Protein AF-A0A2V5YXD9-F1 (afdb_monomer_lite)

Radius of gyration: 14.96 Å; chains: 1; bounding box: 47×25×30 Å

Sequence (69 aa):
MQVGVVDAKGVVQLRDVKVGRDFGIQSEILSGVTESDKVIVNPSDSLTTGTIVRVAATSSPSPSPTAKK

Structure (mmCIF, N/CA/C/O backbone):
data_AF-A0A2V5YXD9-F1
#
_entry.id   AF-A0A2V5YXD9-F1
#
loop_
_atom_site.group_PDB
_atom_site.id
_atom_site.type_symbol
_atom_site.label_atom_id
_atom_site.label_alt_id
_atom_site.label_comp_id
_atom_site.label_asym_id
_atom_site.label_entity_id
_atom_site.label_seq_id
_atom_site.pdbx_PDB_ins_code
_atom_site.Cartn_x
_atom_site.Cartn_y
_atom_site.Cartn_z
_atom_site.occupancy
_atom_site.B_iso_or_equiv
_atom_site.auth_seq_id
_atom_site.auth_comp_id
_atom_site.auth_asym_id
_atom_site.auth_atom_id
_atom_site.pdbx_PDB_model_num
ATOM 1 N N . MET A 1 1 ? -0.643 6.110 -12.101 1.00 78.44 1 MET A N 1
ATOM 2 C CA . MET A 1 1 ? -0.112 4.902 -11.435 1.00 78.44 1 MET A CA 1
ATOM 3 C C . MET A 1 1 ? -1.116 4.553 -10.360 1.00 78.44 1 MET A C 1
ATOM 5 O O . MET A 1 1 ? -1.579 5.471 -9.689 1.00 78.44 1 MET A O 1
ATOM 9 N N . GLN A 1 2 ? -1.491 3.287 -10.239 1.00 84.75 2 GLN A N 1
ATOM 10 C CA . GLN A 1 2 ? -2.526 2.867 -9.305 1.00 84.75 2 GLN A CA 1
ATOM 11 C C . GLN A 1 2 ? -1.924 1.915 -8.283 1.00 84.75 2 GLN A C 1
ATOM 13 O O . GLN A 1 2 ? -1.092 1.078 -8.629 1.00 84.75 2 GLN A O 1
ATOM 18 N N . VAL A 1 3 ? -2.346 2.054 -7.033 1.00 88.44 3 VAL A N 1
ATOM 19 C CA . VAL A 1 3 ? -1.941 1.161 -5.948 1.00 88.44 3 VAL A CA 1
ATOM 20 C C . VAL A 1 3 ? -3.176 0.533 -5.325 1.00 88.44 3 VAL A C 1
ATOM 22 O O . VAL A 1 3 ? -4.251 1.137 -5.284 1.00 88.44 3 VAL A O 1
ATOM 25 N N . GLY A 1 4 ? -3.028 -0.694 -4.836 1.00 90.19 4 GLY A N 1
ATOM 26 C CA . GLY A 1 4 ? -4.064 -1.323 -4.027 1.00 90.19 4 GLY A CA 1
ATOM 27 C C . GLY A 1 4 ? -3.955 -0.842 -2.587 1.00 90.19 4 GLY A C 1
ATOM 28 O O . GLY A 1 4 ? -2.872 -0.865 -2.020 1.00 90.19 4 GLY A O 1
ATOM 29 N N . VAL A 1 5 ? -5.055 -0.431 -1.971 1.00 90.75 5 VAL A N 1
ATOM 30 C CA . VAL A 1 5 ? -5.119 -0.108 -0.541 1.00 90.75 5 VAL A CA 1
ATOM 31 C C . VAL A 1 5 ? -6.015 -1.122 0.145 1.00 90.75 5 VAL A C 1
ATOM 33 O O . VAL A 1 5 ? -7.136 -1.353 -0.298 1.00 90.75 5 VAL A O 1
ATOM 36 N N . VAL A 1 6 ? -5.529 -1.745 1.210 1.00 90.31 6 VAL A N 1
ATOM 37 C CA . VAL A 1 6 ? -6.276 -2.747 1.969 1.00 90.31 6 VAL A CA 1
ATOM 38 C C . VAL A 1 6 ? -6.963 -2.078 3.152 1.00 90.31 6 VAL A C 1
ATOM 40 O O . VAL A 1 6 ? -6.301 -1.522 4.028 1.00 90.31 6 VAL A O 1
ATOM 43 N N . ASP A 1 7 ? -8.292 -2.155 3.181 1.00 87.69 7 ASP A N 1
ATOM 44 C CA . ASP A 1 7 ? -9.110 -1.693 4.304 1.00 87.69 7 ASP A CA 1
ATOM 45 C C . ASP A 1 7 ? -8.936 -2.590 5.547 1.00 87.69 7 ASP A C 1
ATOM 47 O O . ASP A 1 7 ? -8.468 -3.728 5.457 1.00 87.69 7 ASP A O 1
ATOM 51 N N . ALA A 1 8 ? -9.386 -2.121 6.714 1.00 85.44 8 ALA A N 1
ATOM 52 C CA . ALA A 1 8 ? -9.415 -2.896 7.956 1.00 85.44 8 ALA A CA 1
ATOM 53 C C . ALA A 1 8 ? -10.139 -4.253 7.821 1.00 85.44 8 ALA A C 1
ATOM 55 O O . ALA A 1 8 ? -9.817 -5.200 8.539 1.00 85.44 8 ALA A O 1
ATOM 56 N N . LYS A 1 9 ? -11.085 -4.376 6.881 1.00 86.12 9 LYS A N 1
ATOM 57 C CA . LYS A 1 9 ? -11.787 -5.633 6.565 1.00 86.12 9 LYS A CA 1
ATOM 58 C C . LYS A 1 9 ? -10.995 -6.588 5.659 1.00 86.12 9 LYS A C 1
ATOM 60 O O . LYS A 1 9 ? -11.503 -7.653 5.317 1.00 86.12 9 LYS A O 1
ATOM 65 N N . GLY A 1 10 ? -9.784 -6.219 5.237 1.00 87.81 10 GLY A N 1
ATOM 66 C CA . GLY A 1 10 ? -8.981 -6.990 4.285 1.00 87.81 10 GLY A CA 1
ATOM 67 C C . GLY A 1 10 ? -9.436 -6.837 2.831 1.00 87.81 10 GLY A C 1
ATOM 68 O O . GLY A 1 10 ? -9.111 -7.677 1.999 1.00 87.81 10 GLY A O 1
ATOM 69 N N . VAL A 1 11 ? -10.213 -5.801 2.508 1.00 90.44 11 VAL A N 1
ATOM 70 C CA . VAL A 1 11 ? -10.733 -5.565 1.153 1.00 90.44 11 VAL A CA 1
ATOM 71 C C . VAL A 1 11 ? -9.832 -4.584 0.414 1.00 90.44 11 VAL A C 1
ATOM 73 O O . VAL A 1 11 ? -9.531 -3.512 0.934 1.00 90.44 11 VAL A O 1
ATOM 76 N N . VAL A 1 12 ? -9.436 -4.932 -0.807 1.00 91.81 12 VAL A N 1
ATOM 77 C CA . VAL A 1 12 ? -8.645 -4.076 -1.694 1.00 91.81 12 VAL A CA 1
ATOM 78 C C . VAL A 1 12 ? -9.509 -2.979 -2.302 1.00 91.81 12 VAL A C 1
ATOM 80 O O . VAL A 1 12 ? -10.586 -3.230 -2.840 1.00 91.81 12 VAL A O 1
ATOM 83 N N . GLN A 1 13 ? -8.975 -1.768 -2.293 1.00 90.31 13 GLN A N 1
ATOM 84 C CA . GLN A 1 13 ? -9.469 -0.601 -2.999 1.00 90.31 13 GLN A CA 1
ATOM 85 C C . GLN A 1 13 ? -8.349 -0.081 -3.887 1.00 90.31 13 GLN A C 1
ATOM 87 O O . GLN A 1 13 ? -7.326 0.386 -3.390 1.00 90.31 13 GLN A O 1
ATOM 92 N N . LEU A 1 14 ? -8.521 -0.1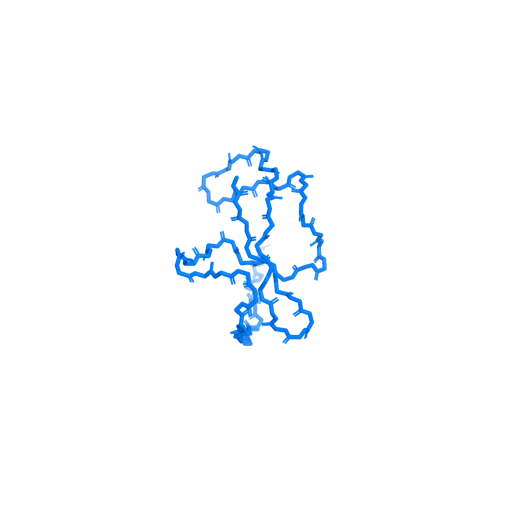78 -5.200 1.00 89.25 14 LEU A N 1
ATOM 93 C CA . LEU A 1 14 ? -7.579 0.426 -6.126 1.00 89.25 14 LEU A CA 1
ATOM 94 C C . LEU A 1 14 ? -7.759 1.944 -6.111 1.00 89.25 14 LEU A C 1
ATOM 96 O O . LEU A 1 14 ? -8.868 2.446 -6.303 1.00 89.25 14 LEU A O 1
ATOM 100 N N . ARG A 1 15 ? -6.672 2.670 -5.857 1.00 87.94 15 ARG A N 1
ATOM 101 C CA . ARG A 1 15 ? -6.665 4.134 -5.816 1.00 87.94 15 ARG A CA 1
ATOM 102 C C . ARG A 1 15 ? -5.569 4.684 -6.706 1.00 87.94 15 ARG A C 1
ATOM 104 O O . ARG A 1 15 ? -4.435 4.202 -6.690 1.00 87.94 15 ARG A O 1
ATOM 111 N N . ASP A 1 16 ? -5.916 5.709 -7.472 1.00 88.81 16 ASP A N 1
ATOM 112 C CA . ASP A 1 16 ? -4.936 6.474 -8.226 1.00 88.81 16 ASP A CA 1
ATOM 113 C C . ASP A 1 16 ? -4.069 7.298 -7.279 1.00 88.81 16 ASP A C 1
ATOM 115 O O . ASP A 1 16 ? -4.564 8.008 -6.400 1.00 88.81 16 ASP A O 1
ATOM 119 N N . VAL A 1 17 ? -2.758 7.196 -7.480 1.00 89.19 17 VAL A N 1
ATOM 120 C CA . VAL A 1 17 ? -1.759 7.930 -6.707 1.00 89.19 17 VAL A CA 1
ATOM 121 C C . VAL A 1 17 ? -0.940 8.830 -7.603 1.00 89.19 17 VAL A C 1
ATOM 123 O O . VAL A 1 17 ? -0.639 8.518 -8.763 1.00 89.19 17 VAL A O 1
ATOM 126 N N . LYS A 1 18 ? -0.529 9.956 -7.025 1.00 90.38 18 LYS A N 1
ATOM 127 C CA . LYS A 1 18 ? 0.417 10.858 -7.657 1.00 90.38 18 LYS A CA 1
ATOM 128 C C . LYS A 1 18 ? 1.819 10.488 -7.204 1.00 90.38 18 LYS A C 1
ATOM 130 O O . LYS A 1 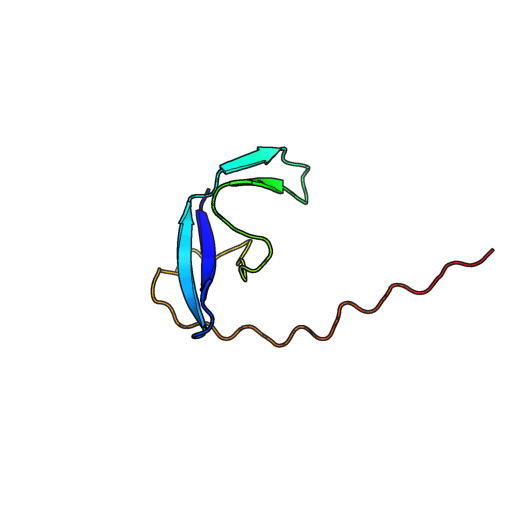18 ? 2.211 10.801 -6.087 1.00 90.38 18 LYS A O 1
ATOM 135 N N . VAL A 1 19 ? 2.562 9.822 -8.079 1.00 88.38 19 VAL A N 1
ATOM 136 C CA . VAL A 1 19 ? 3.991 9.569 -7.871 1.00 88.38 19 VAL A CA 1
ATOM 137 C C . VAL A 1 19 ? 4.748 1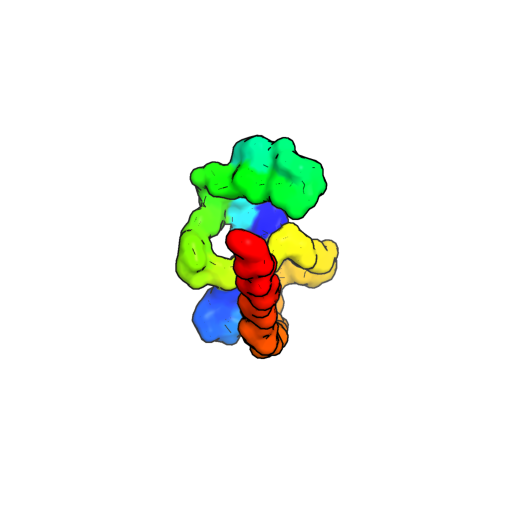0.860 -8.175 1.00 88.38 19 VAL A C 1
ATOM 139 O O . VAL A 1 19 ? 4.490 11.511 -9.189 1.00 88.38 19 VAL A O 1
ATOM 142 N N . GLY A 1 20 ? 5.625 11.256 -7.261 1.00 88.19 20 GLY A N 1
ATOM 143 C CA . GLY A 1 20 ? 6.531 12.383 -7.419 1.00 88.19 20 GLY A CA 1
ATOM 144 C C . GLY A 1 20 ? 7.840 11.914 -8.027 1.00 88.19 20 GLY A C 1
ATOM 145 O O . GLY A 1 20 ? 7.937 11.680 -9.231 1.00 88.19 20 GLY A O 1
ATOM 146 N N . ARG A 1 21 ? 8.860 11.798 -7.179 1.00 88.00 21 ARG A N 1
ATOM 147 C CA . ARG A 1 21 ? 10.212 11.426 -7.589 1.00 88.00 21 ARG A CA 1
ATOM 148 C C . ARG A 1 21 ? 10.425 9.919 -7.539 1.00 88.00 21 ARG A C 1
ATOM 150 O O . ARG A 1 21 ? 10.121 9.279 -6.539 1.00 88.00 21 ARG A O 1
ATOM 157 N N . ASP A 1 22 ? 10.993 9.375 -8.6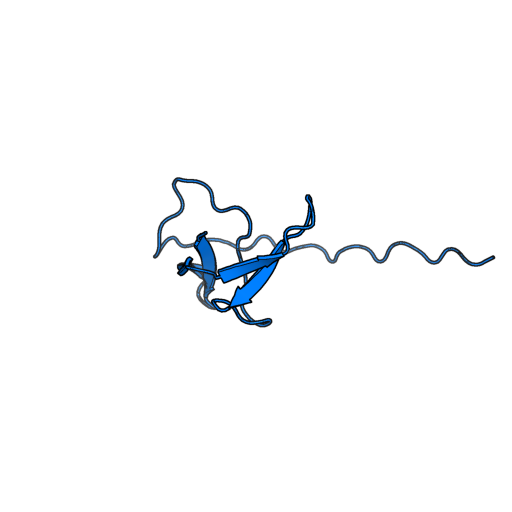04 1.00 85.00 22 ASP A N 1
ATOM 158 C CA . ASP A 1 22 ? 11.449 7.992 -8.643 1.00 85.00 22 ASP A CA 1
ATOM 159 C C . ASP A 1 22 ? 12.954 7.917 -8.342 1.00 85.00 22 ASP A C 1
ATOM 161 O O . ASP A 1 22 ? 13.746 8.687 -8.890 1.00 85.00 22 ASP A O 1
ATOM 165 N N . PHE A 1 23 ? 13.335 7.010 -7.447 1.00 84.44 23 PHE A N 1
ATOM 166 C CA . PHE A 1 23 ? 14.710 6.755 -7.012 1.00 84.44 23 PHE A CA 1
ATOM 167 C C . PHE A 1 23 ? 15.206 5.371 -7.476 1.00 84.44 23 PHE A C 1
ATOM 169 O O . PHE A 1 23 ? 16.125 4.803 -6.883 1.00 84.44 23 PHE A O 1
ATOM 176 N N . GLY A 1 24 ? 14.586 4.785 -8.504 1.00 82.00 24 GLY A N 1
ATOM 177 C CA . GLY A 1 24 ? 14.938 3.486 -9.080 1.00 82.00 24 GLY A CA 1
ATOM 178 C C . GLY A 1 24 ? 14.359 2.286 -8.328 1.00 82.00 24 GLY A C 1
ATOM 179 O O . GLY A 1 24 ? 13.684 1.460 -8.930 1.00 82.00 24 GLY A O 1
ATOM 180 N N . ILE A 1 25 ? 14.609 2.175 -7.017 1.00 83.69 25 ILE A N 1
ATOM 181 C CA . ILE A 1 25 ? 14.061 1.089 -6.166 1.00 83.69 25 ILE A CA 1
ATOM 182 C C . ILE A 1 25 ? 12.966 1.556 -5.202 1.00 83.69 25 ILE A C 1
ATOM 184 O O . ILE A 1 25 ? 12.342 0.747 -4.519 1.00 83.69 25 ILE A O 1
ATOM 188 N N . GLN A 1 26 ? 12.767 2.867 -5.110 1.00 83.44 26 GLN A N 1
ATOM 189 C CA . GLN A 1 26 ? 11.782 3.516 -4.256 1.00 83.44 26 GLN A CA 1
ATOM 190 C C . GLN A 1 26 ? 11.179 4.673 -5.041 1.00 83.44 26 GLN A C 1
ATOM 192 O O . GLN A 1 26 ? 11.906 5.382 -5.732 1.00 83.44 26 GLN A O 1
ATOM 197 N N . SER A 1 27 ? 9.880 4.899 -4.898 1.00 86.44 27 SER A N 1
ATOM 198 C CA . SER A 1 27 ? 9.199 6.030 -5.524 1.00 86.44 27 SER A CA 1
ATOM 199 C C . SER A 1 27 ? 8.454 6.814 -4.453 1.00 86.44 27 SER A C 1
ATOM 201 O O . SER A 1 27 ? 7.810 6.241 -3.575 1.00 86.44 27 SER A O 1
ATOM 203 N N . GLU A 1 28 ? 8.547 8.134 -4.517 1.00 87.81 28 GLU A N 1
ATOM 204 C CA . GLU A 1 28 ? 7.838 9.035 -3.619 1.00 87.81 28 GLU A CA 1
ATOM 205 C C . GLU A 1 28 ? 6.372 9.156 -4.043 1.00 87.81 28 GLU A C 1
ATOM 207 O O . GLU A 1 28 ? 6.072 9.408 -5.212 1.00 87.81 28 GLU A O 1
ATOM 212 N N . ILE A 1 29 ? 5.452 9.015 -3.089 1.00 88.81 29 ILE A N 1
ATOM 213 C CA . ILE A 1 29 ? 4.022 9.245 -3.303 1.00 88.81 29 ILE A CA 1
ATOM 214 C C . ILE A 1 29 ? 3.666 10.627 -2.747 1.00 88.81 29 ILE A C 1
ATOM 216 O O . ILE A 1 29 ? 3.784 10.867 -1.551 1.00 88.81 29 ILE A O 1
ATOM 220 N N . LEU A 1 30 ? 3.212 11.531 -3.616 1.00 90.06 30 LEU A N 1
ATOM 221 C CA . LEU A 1 30 ? 2.797 12.892 -3.259 1.00 90.06 30 LEU A CA 1
ATOM 222 C C . LEU A 1 30 ? 1.361 12.942 -2.725 1.00 90.06 30 LEU A C 1
ATOM 224 O O . LEU A 1 30 ? 1.044 13.782 -1.887 1.00 90.06 30 LEU A O 1
ATOM 228 N N . SER A 1 31 ? 0.468 12.094 -3.246 1.00 89.06 31 SER A N 1
ATOM 229 C CA . SER A 1 31 ? -0.930 12.030 -2.806 1.00 89.06 31 SER A CA 1
ATOM 230 C C . SER A 1 31 ? -1.628 10.732 -3.223 1.00 89.06 31 SER A C 1
ATOM 232 O O . SER A 1 31 ? -1.207 10.058 -4.165 1.00 89.06 31 SER A O 1
ATOM 234 N N . GLY A 1 32 ? -2.726 10.409 -2.527 1.00 86.19 32 GLY A N 1
ATOM 235 C CA . GLY A 1 32 ? -3.628 9.284 -2.830 1.00 86.19 32 GLY A CA 1
ATOM 236 C C . GLY A 1 32 ? -3.623 8.149 -1.795 1.00 86.19 32 GLY A C 1
ATOM 237 O O . GLY A 1 32 ? -4.523 7.310 -1.813 1.00 86.19 32 GLY A O 1
ATOM 238 N N . VAL A 1 33 ? -2.667 8.155 -0.859 1.00 88.25 33 VAL A N 1
ATOM 239 C CA . VAL A 1 33 ? -2.574 7.225 0.284 1.00 88.25 33 VAL A CA 1
ATOM 240 C C . VAL A 1 33 ? -2.092 7.957 1.536 1.00 88.25 33 VAL A C 1
ATOM 242 O O . VAL A 1 33 ? -1.488 9.026 1.434 1.00 88.25 33 VAL A O 1
ATOM 245 N N . THR A 1 34 ? -2.361 7.385 2.706 1.00 86.31 34 THR A N 1
ATOM 246 C CA . THR A 1 34 ? -1.918 7.891 4.012 1.00 86.31 34 THR A CA 1
ATOM 247 C C . THR A 1 34 ? -0.951 6.917 4.686 1.00 86.31 34 THR A C 1
ATOM 249 O O . THR A 1 34 ? -0.897 5.742 4.334 1.00 86.31 34 THR A O 1
ATOM 252 N N . GLU A 1 35 ? -0.213 7.374 5.699 1.00 83.56 35 GLU A N 1
ATOM 253 C CA . GLU A 1 35 ? 0.729 6.528 6.457 1.00 83.56 35 GLU A CA 1
ATOM 254 C C . GLU A 1 35 ? 0.047 5.370 7.205 1.00 83.56 35 GLU A C 1
ATOM 256 O O . GLU A 1 35 ? 0.687 4.379 7.547 1.00 83.56 35 GLU A O 1
ATOM 261 N N . SER A 1 36 ? -1.258 5.484 7.463 1.00 85.00 36 SER A N 1
ATOM 262 C CA . SER A 1 36 ? -2.044 4.430 8.116 1.00 85.00 36 SER A CA 1
ATOM 263 C C . SER A 1 36 ? -2.589 3.389 7.132 1.00 85.00 36 SER A C 1
ATOM 265 O O . SER A 1 36 ? -3.056 2.331 7.560 1.00 85.00 36 SER A O 1
ATOM 267 N N . ASP A 1 37 ? -2.542 3.666 5.827 1.00 86.19 37 ASP A N 1
ATOM 268 C CA . ASP A 1 37 ? -3.063 2.765 4.805 1.00 86.19 37 ASP A CA 1
ATOM 269 C C . ASP A 1 37 ? -2.115 1.581 4.575 1.00 86.19 37 ASP A C 1
ATOM 271 O O . ASP A 1 37 ? -0.899 1.724 4.426 1.00 86.19 37 ASP A O 1
ATOM 275 N N . LYS A 1 38 ? -2.680 0.376 4.468 1.00 88.06 38 LYS A N 1
ATOM 276 C CA . LYS A 1 38 ? -1.924 -0.798 4.022 1.00 88.06 38 LYS A CA 1
ATOM 277 C C . LYS A 1 38 ? -1.884 -0.829 2.498 1.00 88.06 38 LYS A C 1
ATOM 279 O O . LYS A 1 38 ? -2.839 -1.264 1.861 1.00 88.06 38 LYS A O 1
ATOM 284 N N . VAL A 1 39 ? -0.778 -0.369 1.920 1.00 88.25 39 VAL A N 1
ATOM 285 C CA . VAL A 1 39 ? -0.612 -0.232 0.467 1.00 88.25 39 VAL A CA 1
ATOM 286 C C . VAL A 1 39 ? 0.052 -1.468 -0.152 1.00 88.25 39 VAL A C 1
ATOM 288 O O . VAL A 1 39 ? 1.052 -1.984 0.342 1.00 88.25 39 VAL A O 1
ATOM 291 N N . ILE A 1 40 ? -0.492 -1.920 -1.277 1.00 87.44 40 ILE A N 1
ATOM 292 C CA . ILE A 1 40 ? 0.059 -2.924 -2.182 1.00 87.44 40 ILE A CA 1
ATOM 293 C C . ILE A 1 40 ? 0.818 -2.164 -3.271 1.00 87.44 40 ILE A C 1
ATOM 295 O O . ILE A 1 40 ? 0.216 -1.619 -4.195 1.00 87.44 40 ILE A O 1
ATOM 299 N N . VAL A 1 41 ? 2.144 -2.119 -3.134 1.00 80.81 41 VAL A N 1
ATOM 300 C CA . VAL A 1 41 ? 3.043 -1.367 -4.030 1.00 80.81 41 VAL A CA 1
ATOM 301 C C . VAL A 1 41 ? 3.097 -1.977 -5.433 1.00 80.81 41 VAL A C 1
ATOM 303 O O . VAL A 1 41 ? 3.229 -1.259 -6.416 1.00 80.81 41 VAL A O 1
ATOM 306 N N . ASN A 1 42 ? 2.963 -3.301 -5.530 1.00 80.00 42 ASN A N 1
ATOM 307 C CA . ASN A 1 42 ? 2.957 -4.035 -6.792 1.00 80.00 42 ASN A CA 1
ATOM 308 C C . ASN A 1 42 ? 1.710 -4.934 -6.869 1.00 80.00 42 ASN A C 1
ATOM 310 O O . ASN A 1 42 ? 1.775 -6.109 -6.492 1.00 80.00 42 ASN A O 1
ATOM 314 N N . PRO A 1 43 ? 0.543 -4.382 -7.249 1.00 78.25 43 PRO A N 1
ATOM 315 C CA . PRO A 1 43 ? -0.650 -5.187 -7.455 1.00 78.25 43 PRO A CA 1
ATOM 316 C C . PRO A 1 43 ? -0.451 -6.097 -8.675 1.00 78.25 43 PRO A C 1
ATOM 318 O O . PRO A 1 43 ? 0.056 -5.666 -9.706 1.00 78.25 43 PRO A O 1
ATOM 321 N N . SER A 1 44 ? -0.860 -7.365 -8.577 1.00 79.12 44 SER A N 1
ATOM 322 C CA . SER A 1 44 ? -0.993 -8.197 -9.780 1.00 79.12 44 SER A CA 1
ATOM 323 C C . SER A 1 44 ? -2.066 -7.614 -10.697 1.00 79.12 44 SER A C 1
ATOM 325 O O . SER A 1 44 ? -3.051 -7.074 -10.207 1.00 79.12 44 SER A O 1
ATOM 327 N N . ASP A 1 45 ? -1.916 -7.785 -12.008 1.00 79.56 45 ASP A N 1
ATOM 328 C CA . ASP A 1 45 ? -2.870 -7.286 -13.012 1.00 79.56 45 ASP A CA 1
ATOM 329 C C . ASP A 1 45 ? -4.312 -7.786 -12.777 1.00 79.56 45 ASP A C 1
ATOM 331 O O . ASP A 1 45 ? -5.280 -7.061 -12.970 1.00 79.56 45 ASP A O 1
ATOM 335 N N . SER A 1 46 ? -4.470 -9.001 -12.242 1.00 83.12 46 SER A N 1
ATOM 336 C CA . SER A 1 46 ? -5.785 -9.559 -11.895 1.00 83.12 46 SER A CA 1
ATOM 337 C C . SER A 1 46 ? -6.402 -8.990 -10.606 1.00 83.12 46 SER A C 1
ATOM 339 O O . SER A 1 46 ? -7.547 -9.310 -10.282 1.00 83.12 46 SER A O 1
ATOM 341 N N . LEU A 1 47 ? -5.661 -8.192 -9.830 1.00 85.12 47 LEU A N 1
ATOM 342 C CA . LEU A 1 47 ? -6.132 -7.634 -8.565 1.00 85.12 47 LEU A CA 1
ATOM 343 C C . LEU A 1 47 ? -7.121 -6.499 -8.847 1.00 85.12 47 LEU A C 1
ATOM 345 O O . LEU A 1 47 ? -6.756 -5.468 -9.395 1.00 85.12 47 LEU A O 1
ATOM 349 N N . THR A 1 48 ? -8.374 -6.676 -8.438 1.00 88.25 48 THR A N 1
ATOM 350 C CA . THR A 1 48 ? -9.458 -5.708 -8.663 1.00 88.25 48 THR A CA 1
ATOM 351 C C . THR A 1 48 ? -10.010 -5.158 -7.350 1.00 88.25 48 THR A C 1
ATOM 353 O O . THR A 1 48 ? -9.898 -5.782 -6.290 1.00 88.25 48 THR A O 1
ATOM 356 N N . THR A 1 49 ? -10.636 -3.982 -7.399 1.00 87.38 49 THR A N 1
ATOM 357 C CA . THR A 1 49 ? -11.353 -3.416 -6.248 1.00 87.38 49 THR A CA 1
ATOM 358 C C . THR A 1 49 ? -12.431 -4.378 -5.746 1.00 87.38 49 THR A C 1
ATOM 360 O O . THR A 1 49 ? -13.163 -4.967 -6.535 1.00 87.38 49 THR A O 1
ATOM 363 N N . GLY A 1 50 ? -12.534 -4.534 -4.426 1.00 88.25 50 GLY A N 1
ATOM 364 C CA . GLY A 1 50 ? -13.439 -5.491 -3.786 1.00 88.25 50 GLY A CA 1
ATOM 365 C C . GLY A 1 50 ? -12.815 -6.865 -3.540 1.00 88.25 50 GLY A C 1
ATOM 366 O O . GLY A 1 50 ? -13.404 -7.677 -2.827 1.00 88.25 50 GLY A O 1
ATOM 367 N N . THR A 1 51 ? -11.611 -7.122 -4.060 1.00 88.31 51 THR A N 1
ATOM 368 C CA . THR A 1 51 ? -10.891 -8.371 -3.790 1.00 88.31 51 THR A CA 1
ATOM 369 C C . THR A 1 51 ? -10.535 -8.458 -2.311 1.00 88.31 51 THR A C 1
ATOM 371 O O . THR A 1 51 ? -9.925 -7.546 -1.753 1.00 88.31 51 THR A O 1
ATOM 374 N N . ILE A 1 52 ? -10.892 -9.568 -1.670 1.00 88.88 52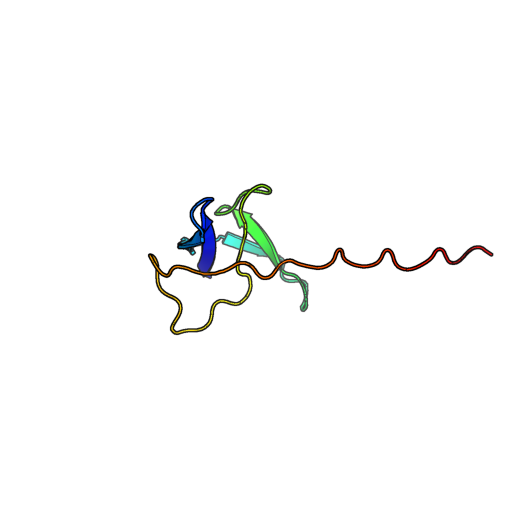 ILE A N 1
ATOM 375 C CA . ILE A 1 52 ? -10.495 -9.843 -0.291 1.00 88.88 52 ILE A CA 1
ATOM 376 C C . ILE A 1 52 ? -9.083 -10.420 -0.317 1.00 88.88 52 ILE A C 1
ATOM 378 O O . ILE A 1 52 ? -8.843 -11.472 -0.908 1.00 88.88 52 ILE A O 1
ATOM 382 N N . VAL A 1 53 ? -8.153 -9.743 0.343 1.00 86.62 53 VAL A N 1
ATOM 383 C CA . VAL A 1 53 ? -6.768 -10.184 0.485 1.00 86.62 53 VAL A CA 1
ATOM 384 C C . VAL A 1 53 ? -6.465 -10.483 1.941 1.00 86.62 53 VAL A C 1
ATOM 386 O O . VAL A 1 53 ? -6.952 -9.831 2.864 1.00 86.62 53 VAL A O 1
ATOM 389 N N . ARG A 1 54 ? -5.616 -11.483 2.161 1.00 84.69 54 ARG A N 1
ATOM 390 C CA . ARG A 1 54 ? -5.020 -11.721 3.472 1.00 84.69 54 ARG A CA 1
ATOM 391 C C . ARG A 1 54 ? -3.646 -11.089 3.479 1.00 84.69 54 ARG A C 1
ATOM 393 O O . ARG A 1 54 ? -2.764 -11.513 2.738 1.00 84.69 54 ARG A O 1
ATOM 400 N N . VAL A 1 55 ? -3.474 -10.082 4.325 1.00 79.44 55 VAL A N 1
ATOM 401 C CA . VAL A 1 55 ? -2.149 -9.533 4.599 1.00 79.44 55 VAL A CA 1
ATOM 402 C C . VAL A 1 55 ? -1.365 -10.622 5.322 1.00 79.44 55 VAL A C 1
ATOM 404 O O . VAL A 1 55 ? -1.741 -11.033 6.420 1.00 79.44 55 VAL A O 1
ATOM 407 N N . ALA A 1 56 ? -0.312 -11.128 4.683 1.00 78.31 56 ALA A N 1
ATOM 408 C CA . ALA A 1 56 ? 0.605 -12.042 5.344 1.00 78.31 56 ALA A CA 1
ATOM 409 C C . ALA A 1 56 ? 1.185 -11.330 6.570 1.00 78.31 56 ALA A C 1
ATOM 411 O O . ALA A 1 56 ? 1.588 -10.169 6.479 1.00 78.31 56 ALA A O 1
ATOM 412 N N . ALA A 1 57 ? 1.200 -12.006 7.720 1.00 66.81 57 ALA A N 1
ATOM 413 C CA . ALA A 1 57 ? 1.856 -11.476 8.902 1.00 66.81 57 ALA A CA 1
ATOM 414 C C . ALA A 1 57 ? 3.336 -11.284 8.561 1.00 66.81 57 ALA A C 1
ATOM 416 O O . ALA A 1 57 ? 4.083 -12.250 8.407 1.00 66.81 57 ALA A O 1
ATOM 417 N N . THR A 1 58 ? 3.751 -10.033 8.386 1.00 54.44 58 THR A N 1
ATOM 418 C CA . THR A 1 58 ? 5.160 -9.703 8.260 1.00 54.44 58 THR A CA 1
ATOM 419 C C . THR A 1 58 ? 5.781 -9.982 9.619 1.00 54.44 58 THR A C 1
ATOM 421 O O . THR A 1 58 ? 5.588 -9.201 10.555 1.00 54.44 58 THR A O 1
ATOM 424 N N . SER A 1 59 ? 6.507 -11.095 9.750 1.00 46.72 59 SER A N 1
ATOM 425 C CA . SER A 1 59 ? 7.550 -11.183 10.769 1.00 46.72 59 SER A CA 1
ATOM 426 C C . SER A 1 59 ? 8.373 -9.910 10.636 1.00 46.72 59 SER A C 1
ATOM 428 O O . SER A 1 59 ? 8.852 -9.611 9.542 1.00 46.72 59 SER A O 1
ATOM 430 N N . SER A 1 60 ? 8.408 -9.129 11.717 1.00 45.28 60 SER A N 1
ATOM 431 C CA . SER A 1 60 ? 9.116 -7.855 11.839 1.00 45.28 60 SER A CA 1
ATOM 432 C C . SER A 1 60 ? 10.387 -7.853 10.988 1.00 45.28 60 SER A C 1
ATOM 434 O O . SER A 1 60 ? 11.137 -8.833 11.074 1.00 45.28 60 SER A O 1
ATOM 436 N N . PRO A 1 61 ? 10.679 -6.797 10.204 1.00 51.75 61 PRO A N 1
ATOM 437 C CA . PRO A 1 61 ? 12.010 -6.669 9.639 1.00 51.75 61 PRO A CA 1
ATOM 438 C C . PRO A 1 61 ? 12.978 -6.738 10.819 1.00 51.75 61 PRO A C 1
ATOM 440 O O . PRO A 1 61 ? 12.882 -5.955 11.768 1.00 51.75 61 PRO A O 1
ATOM 443 N N . SER A 1 62 ? 13.816 -7.773 10.821 1.00 44.53 62 SER A N 1
ATOM 444 C CA . SER A 1 62 ? 14.870 -7.934 11.808 1.00 44.53 62 SER A CA 1
ATOM 445 C C . SER A 1 62 ? 15.666 -6.629 11.825 1.00 44.53 62 SER A C 1
ATOM 447 O O . SER A 1 62 ? 16.092 -6.195 10.751 1.00 44.53 62 SER A O 1
ATOM 449 N N . PRO A 1 63 ? 15.868 -5.976 12.982 1.00 56.81 63 PRO A N 1
ATOM 450 C CA . PRO A 1 63 ? 16.786 -4.855 13.045 1.00 56.81 63 PRO A CA 1
ATOM 451 C C . PRO A 1 63 ? 18.155 -5.390 12.624 1.00 56.81 63 PRO A C 1
ATOM 453 O O . PRO A 1 63 ? 18.687 -6.312 13.246 1.00 56.81 63 PRO A O 1
ATOM 456 N N . SER A 1 64 ? 18.701 -4.874 11.524 1.00 50.72 64 SER A N 1
ATOM 457 C CA . SER A 1 64 ? 20.092 -5.120 11.155 1.00 50.72 64 SER A CA 1
ATOM 458 C C . SER A 1 64 ? 20.964 -4.785 12.373 1.00 50.72 64 SER A C 1
ATOM 460 O O . SER A 1 64 ? 20.814 -3.693 12.931 1.00 50.72 64 SER A O 1
ATOM 462 N N . PRO A 1 65 ? 21.824 -5.702 12.847 1.00 60.16 65 PRO A N 1
ATOM 463 C CA . PRO A 1 65 ? 22.551 -5.493 14.082 1.00 60.16 65 PRO A CA 1
ATOM 464 C C . PRO A 1 65 ? 23.588 -4.388 13.880 1.00 60.16 65 PRO A C 1
ATOM 466 O O . PRO A 1 65 ? 24.388 -4.409 12.949 1.00 60.16 65 PRO A O 1
ATOM 469 N N . THR A 1 66 ? 23.541 -3.422 14.787 1.00 54.03 66 THR A N 1
ATOM 470 C CA . THR A 1 66 ? 24.592 -2.493 15.200 1.00 54.03 66 THR A CA 1
ATOM 471 C C . THR A 1 66 ? 26.008 -2.905 14.770 1.00 54.03 66 THR A C 1
ATOM 473 O O . THR A 1 66 ? 26.600 -3.808 15.360 1.00 54.03 66 THR A O 1
ATOM 476 N N . ALA A 1 67 ? 26.608 -2.173 13.828 1.00 52.56 67 ALA A N 1
ATOM 477 C CA . ALA A 1 67 ? 28.059 -2.153 13.661 1.00 52.56 67 ALA A CA 1
ATOM 478 C C . ALA A 1 67 ? 28.650 -1.100 14.617 1.00 52.56 67 ALA A C 1
ATOM 480 O O . ALA A 1 67 ? 28.771 0.075 14.279 1.00 52.56 67 ALA A O 1
ATOM 481 N N . LYS A 1 68 ? 28.973 -1.526 15.845 1.00 49.53 68 LYS A N 1
ATOM 482 C CA . LYS A 1 68 ? 29.892 -0.803 16.739 1.00 49.53 68 LYS A CA 1
ATOM 483 C C . LYS A 1 68 ? 31.306 -0.891 16.154 1.00 49.53 68 LYS A C 1
ATOM 485 O O . LYS A 1 68 ? 31.750 -1.995 15.837 1.00 49.53 68 LYS A O 1
ATOM 490 N N . LYS A 1 69 ? 32.033 0.224 16.111 1.00 46.16 69 LYS A N 1
ATOM 491 C CA . LYS A 1 69 ? 33.498 0.225 16.136 1.00 46.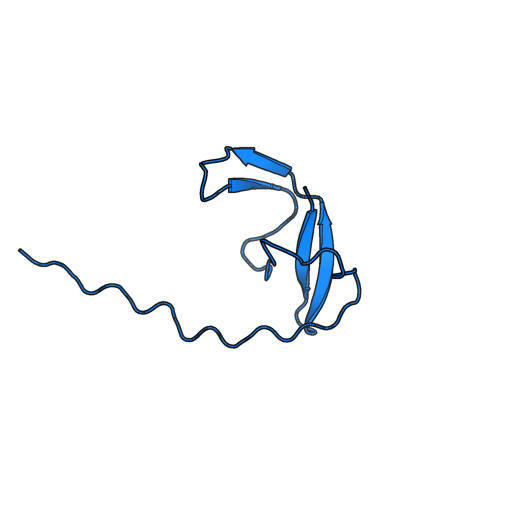16 69 LYS A CA 1
ATOM 492 C C . LYS A 1 69 ? 34.002 1.346 17.029 1.00 46.16 69 LYS A C 1
ATOM 494 O O . LYS A 1 69 ? 33.288 2.368 17.116 1.00 46.16 69 LYS A O 1
#

Foldseek 3Di:
DWKWWQDPQQFTDIWDWDWDDDPPVDIDTPDTDDPPTDIHPDDDPPDDGRDRHDDDPPPPPPPPDDPDD

Secondary structure (DSSP, 8-state):
-EEEEE-TTSBEEEEE-EEEEE-SS-EEEEES--TTSEEESS--TT--TT-B--------PPPPP----

pLDDT: mean 79.83, std 13.92, range [44.53, 91.81]